Protein AF-A0A926NAR3-F1 (afdb_monomer_lite)

Sequence (139 aa):
MQSLTSSYYVRAFNCQGGSTLTSSSRSETSGYNWIVSKGTKGYIQSGGSGGNTLGVVLNNTIIDFSHSYLAKRGSANNASQVRGIQSTLSCLGYSVGSVDGIFGAQTEAAVKEFQQSRGLTADGIVGKQTYHHLSHATY

pLDDT: mean 83.02, std 13.67, range [30.89, 96.19]

Foldseek 3Di:
DDPPLQQKAKWEAALQGDTPGDRDSDDPVVRLVVNLVPYQKIFIFGDDPPGQTQWMHARSDTQGPVDPRKDAA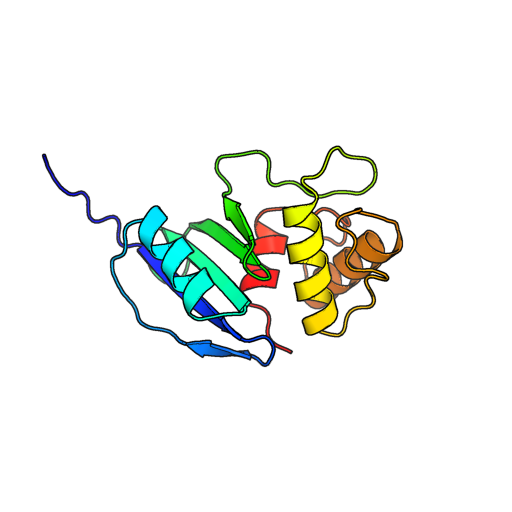PDPDDLSSQLSQLVLLVSVVQQQDDSRSHCDPSQLVSLLVQCVVVVHHSPSMCDSVSRVCSRNDHD

Secondary structure (DSSP, 8-state):
-------EEEEEE-TTS-EE-------HHHHHHHHHHH-SEEEEEESSTTPEEEEEEETTEEEETTS---B-TTS---HHHHHHHHHHHHHTT------SS---HHHHHHHHHHHHHTTS---S-B-HHHHHHHHH---

Structure (mmCIF, N/CA/C/O backbone):
data_AF-A0A926NAR3-F1
#
_entry.id   AF-A0A926NAR3-F1
#
loop_
_atom_site.group_PDB
_atom_site.id
_atom_site.type_symbol
_atom_site.label_atom_id
_atom_site.label_alt_id
_atom_site.label_comp_id
_atom_site.label_asym_id
_atom_site.label_entity_id
_atom_site.label_seq_id
_atom_site.pdbx_PDB_ins_code
_atom_site.Cartn_x
_atom_site.Cartn_y
_atom_site.Cartn_z
_atom_site.occupancy
_atom_site.B_iso_or_equiv
_atom_site.auth_seq_id
_atom_site.auth_comp_id
_atom_site.auth_asym_id
_atom_site.auth_atom_id
_atom_site.pdbx_PDB_model_num
ATOM 1 N N . MET A 1 1 ? 3.966 30.963 19.006 1.00 37.19 1 MET A N 1
ATOM 2 C CA . MET A 1 1 ? 3.844 30.179 17.757 1.00 37.19 1 MET A CA 1
ATOM 3 C C . MET A 1 1 ? 2.554 29.389 17.867 1.00 37.19 1 MET A C 1
ATOM 5 O O . MET A 1 1 ? 2.447 28.556 18.756 1.00 37.19 1 MET A O 1
ATOM 9 N N . GLN A 1 2 ? 1.526 29.777 17.111 1.00 30.89 2 GLN A N 1
ATOM 10 C CA . GLN A 1 2 ? 0.183 29.211 17.246 1.00 30.89 2 GLN A CA 1
ATOM 11 C C . GLN A 1 2 ? 0.210 27.771 16.727 1.00 30.89 2 GLN A C 1
ATOM 13 O O . GLN A 1 2 ? 0.493 27.543 15.553 1.00 30.89 2 GLN A O 1
ATOM 18 N N . SER A 1 3 ? -0.029 26.804 17.613 1.00 38.31 3 SER A N 1
ATOM 19 C CA . SER A 1 3 ? -0.265 25.420 17.215 1.00 38.31 3 SER A CA 1
ATOM 20 C C . SER A 1 3 ? -1.622 25.391 16.520 1.00 38.31 3 SER A C 1
ATOM 22 O O . SER A 1 3 ? -2.660 25.345 17.176 1.00 38.31 3 SER A O 1
ATOM 24 N N . LEU A 1 4 ? -1.621 25.531 15.194 1.00 36.44 4 LEU A N 1
ATOM 25 C CA . LEU A 1 4 ? -2.793 25.268 14.372 1.00 36.44 4 LEU A CA 1
ATOM 26 C C . LEU A 1 4 ? -3.063 23.771 14.490 1.00 36.44 4 LEU A C 1
ATOM 28 O O . LEU A 1 4 ? -2.490 22.959 13.762 1.00 36.44 4 LEU A O 1
ATOM 32 N N . THR A 1 5 ? -3.896 23.387 15.450 1.00 49.91 5 THR A N 1
ATOM 33 C CA . THR A 1 5 ? -4.422 22.032 15.555 1.00 49.91 5 THR A CA 1
ATOM 34 C C . THR A 1 5 ? -5.407 21.820 14.408 1.00 49.91 5 THR A C 1
ATOM 36 O O . THR A 1 5 ? -6.621 21.774 14.600 1.00 49.91 5 THR A O 1
ATOM 39 N N . SER A 1 6 ? -4.892 21.694 13.178 1.00 59.06 6 SER A N 1
ATOM 40 C CA . SER A 1 6 ? -5.644 21.054 12.101 1.00 59.06 6 SER A CA 1
ATOM 41 C C . SER A 1 6 ? -6.160 19.742 12.674 1.00 59.06 6 SER A C 1
ATOM 43 O O . SER A 1 6 ? -5.385 18.919 13.164 1.00 59.06 6 SER A O 1
ATOM 45 N N . SER A 1 7 ? -7.480 19.593 12.736 1.00 69.38 7 SER A N 1
ATOM 46 C CA . SER A 1 7 ? -8.094 18.402 13.313 1.00 69.38 7 SER A CA 1
ATOM 47 C C . SER A 1 7 ? -7.864 17.247 12.349 1.00 69.38 7 SER A C 1
ATOM 49 O O . SER A 1 7 ? -8.611 17.065 11.390 1.00 69.38 7 SER A O 1
ATOM 51 N N . TYR A 1 8 ? -6.778 16.511 12.563 1.00 74.62 8 TYR A N 1
ATOM 52 C CA . TYR A 1 8 ? -6.458 15.318 11.798 1.00 74.62 8 TYR A CA 1
ATOM 53 C C . TYR A 1 8 ? -7.217 14.129 12.362 1.00 74.62 8 TYR A C 1
ATOM 55 O O . TYR A 1 8 ? -7.275 13.917 13.575 1.00 74.62 8 TYR A O 1
ATOM 63 N N . TYR A 1 9 ? -7.777 13.333 11.462 1.00 79.06 9 TYR A N 1
ATOM 64 C CA . TYR A 1 9 ? -8.394 12.068 11.807 1.00 79.06 9 TYR A CA 1
ATOM 65 C C . TYR A 1 9 ? -7.479 10.932 11.356 1.00 79.06 9 TYR A C 1
ATOM 67 O O . TYR A 1 9 ? -7.063 10.877 10.198 1.00 79.06 9 TYR A O 1
ATOM 75 N N . VAL A 1 10 ? -7.158 10.041 12.292 1.00 81.50 10 VAL A N 1
ATOM 76 C CA . VAL A 1 10 ? -6.203 8.946 12.109 1.00 81.50 10 VAL A CA 1
ATOM 77 C C . VAL A 1 10 ? -6.901 7.633 12.428 1.00 81.50 10 VAL A C 1
ATOM 79 O O . VAL A 1 10 ? -7.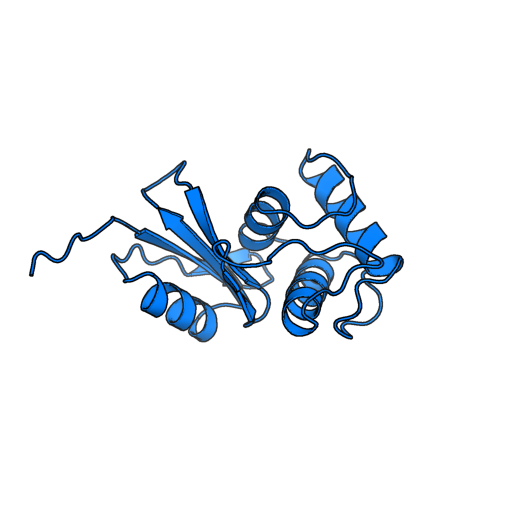522 7.500 13.486 1.00 81.50 10 VAL A O 1
ATOM 82 N N . ARG A 1 11 ? -6.788 6.653 11.530 1.00 83.81 11 ARG A N 1
ATOM 83 C CA . ARG A 1 11 ? -7.390 5.328 11.712 1.00 83.81 11 ARG A CA 1
ATOM 84 C C . ARG A 1 11 ? -6.437 4.228 11.279 1.00 83.81 11 ARG A C 1
ATOM 86 O O . ARG A 1 11 ? -5.817 4.337 10.226 1.00 83.81 11 ARG A O 1
ATOM 93 N N . ALA A 1 12 ? -6.361 3.172 12.085 1.00 84.44 12 ALA A N 1
ATOM 94 C CA . ALA A 1 12 ? -5.606 1.964 11.788 1.00 84.44 12 ALA A CA 1
ATOM 95 C C . ALA A 1 12 ? -6.543 0.750 11.712 1.00 84.44 12 ALA A C 1
ATOM 97 O O . ALA A 1 12 ? -7.539 0.656 12.437 1.00 84.44 12 ALA A O 1
ATOM 98 N N . PHE A 1 13 ? -6.189 -0.187 10.844 1.00 81.56 13 PHE A N 1
ATOM 99 C CA . PHE A 1 13 ? -6.879 -1.448 10.631 1.00 81.56 13 PHE A CA 1
ATOM 100 C C . PHE A 1 13 ? -5.870 -2.590 10.634 1.00 81.56 13 PHE A C 1
ATOM 102 O O . PHE A 1 13 ? -4.740 -2.454 10.151 1.00 81.56 13 PHE A O 1
ATOM 109 N N . ASN A 1 14 ? -6.299 -3.732 11.157 1.00 78.50 14 ASN A N 1
ATOM 110 C CA . ASN A 1 14 ? -5.629 -4.993 10.894 1.00 78.50 14 ASN A CA 1
ATOM 111 C C . ASN A 1 14 ? -6.116 -5.585 9.557 1.00 78.50 14 ASN A C 1
ATOM 113 O O . ASN A 1 14 ? -7.082 -5.117 8.950 1.00 78.50 14 ASN A O 1
ATOM 117 N N . CYS A 1 15 ? -5.432 -6.626 9.096 1.00 68.75 15 CYS A N 1
ATOM 118 C CA . CYS A 1 15 ? -5.756 -7.309 7.848 1.00 68.75 15 CYS A CA 1
ATOM 119 C C . CYS A 1 15 ? -7.183 -7.885 7.790 1.00 68.75 15 CYS A C 1
ATOM 121 O O . CYS A 1 15 ? -7.807 -7.878 6.735 1.00 68.75 15 CYS A O 1
ATOM 123 N N . GLN A 1 16 ? -7.722 -8.311 8.931 1.00 67.81 16 GLN A N 1
ATOM 124 C CA . GLN A 1 16 ? -9.029 -8.964 9.061 1.00 67.81 16 GLN A CA 1
ATOM 125 C C . GLN A 1 16 ? -10.174 -7.970 9.334 1.00 67.81 16 GLN A C 1
ATOM 127 O O . GLN A 1 16 ? -11.259 -8.366 9.743 1.00 67.81 16 GLN A O 1
ATOM 132 N N . GLY A 1 17 ? -9.934 -6.665 9.170 1.00 64.31 17 GLY A N 1
ATOM 133 C CA . GLY A 1 17 ? -10.955 -5.630 9.338 1.00 64.31 17 GLY A CA 1
ATOM 134 C C . GLY A 1 17 ? -11.231 -5.168 10.767 1.00 64.31 17 GLY A C 1
ATOM 135 O O . GLY A 1 17 ? -12.054 -4.278 10.974 1.00 64.31 17 GLY A O 1
ATOM 136 N N . GLY A 1 18 ? -10.500 -5.679 11.758 1.00 67.12 18 GLY A N 1
ATOM 137 C CA . GLY A 1 18 ? -10.492 -5.106 13.098 1.00 67.12 18 GLY A CA 1
ATOM 138 C C . GLY A 1 18 ? -9.924 -3.689 13.054 1.00 67.12 18 GLY A C 1
ATOM 139 O O . GLY A 1 18 ? -8.749 -3.486 12.738 1.00 67.12 18 GLY A O 1
ATOM 140 N N . SER A 1 19 ? -10.763 -2.695 13.347 1.00 65.31 19 SER A N 1
ATOM 141 C CA . SER A 1 19 ? -10.329 -1.303 13.415 1.00 65.31 19 SER A CA 1
ATOM 142 C C . SER A 1 19 ? -9.956 -0.932 14.842 1.00 65.31 19 SER A C 1
ATOM 144 O O . SER A 1 19 ? -10.826 -0.878 15.711 1.00 65.31 19 SER A O 1
ATOM 146 N N . THR A 1 20 ? -8.690 -0.597 15.068 1.00 62.88 20 THR A N 1
ATOM 147 C CA . THR A 1 20 ? -8.271 0.077 16.297 1.00 62.88 20 THR A CA 1
ATOM 148 C C . THR A 1 20 ? -8.360 1.568 16.016 1.00 62.88 20 THR A C 1
ATOM 150 O O . THR A 1 20 ? -7.446 2.180 15.464 1.00 62.88 20 THR A O 1
ATOM 153 N N . LEU A 1 21 ? -9.521 2.144 16.314 1.00 58.44 21 LEU A N 1
ATOM 154 C CA . LEU A 1 21 ? -9.753 3.577 16.223 1.00 58.44 21 LEU A CA 1
ATOM 155 C C . LEU A 1 21 ? -9.596 4.231 17.586 1.00 58.44 21 LEU A C 1
ATOM 157 O O . LEU A 1 21 ? -10.327 3.898 18.512 1.00 58.44 21 LEU A O 1
ATOM 161 N N . THR A 1 22 ? -8.743 5.246 17.669 1.00 53.28 22 THR A N 1
ATOM 162 C CA . THR A 1 22 ? -8.838 6.256 18.725 1.00 53.28 22 THR A CA 1
ATOM 163 C C . THR A 1 22 ? -8.702 7.618 18.063 1.00 53.28 22 THR A C 1
ATOM 165 O O . THR A 1 22 ? -7.605 8.005 17.652 1.00 53.28 22 THR A O 1
ATOM 168 N N . SER A 1 23 ? -9.820 8.331 17.924 1.00 52.50 23 SER A N 1
ATOM 169 C CA . SER A 1 23 ? -9.839 9.745 17.546 1.00 52.50 23 SER A CA 1
ATOM 170 C C . SER A 1 23 ? -8.825 10.500 18.404 1.00 52.50 23 SER A C 1
ATOM 172 O O . SER A 1 23 ? -8.979 10.582 19.620 1.00 52.50 23 SER A O 1
ATOM 174 N N . SER A 1 24 ? -7.754 10.996 17.794 1.00 55.25 24 SER A N 1
ATOM 175 C CA . SER A 1 24 ? -6.748 11.788 18.492 1.00 55.25 24 SER A CA 1
ATOM 176 C C . SER A 1 24 ? -6.197 12.840 17.547 1.00 55.25 24 SER A C 1
ATOM 178 O O . SER A 1 24 ? -5.817 12.538 16.418 1.00 55.25 24 SER A O 1
ATOM 180 N N . SER A 1 25 ? -6.163 14.081 18.026 1.00 57.22 25 SER A N 1
ATOM 181 C CA . SER A 1 25 ? -5.476 15.197 17.388 1.00 57.22 25 SER A CA 1
ATOM 182 C C . SER A 1 25 ? -3.968 14.932 17.429 1.00 57.22 25 SER A C 1
ATOM 184 O O . SER A 1 25 ? -3.271 15.373 18.343 1.00 57.22 25 SER A O 1
ATOM 186 N N . ARG A 1 26 ? -3.463 14.132 16.488 1.00 67.19 26 ARG A N 1
ATOM 187 C CA . ARG A 1 26 ? -2.025 13.918 16.289 1.00 67.19 26 ARG A CA 1
ATOM 188 C C . ARG A 1 26 ? -1.519 14.882 15.229 1.00 67.19 26 ARG A C 1
ATOM 190 O O . ARG A 1 26 ? -2.241 15.190 14.288 1.00 67.19 26 ARG A O 1
ATOM 197 N N . SER A 1 27 ? -0.268 15.315 15.358 1.00 72.88 27 SER A N 1
ATOM 198 C CA . SER A 1 27 ? 0.442 15.863 14.203 1.00 72.88 27 SER A CA 1
ATOM 199 C C . SER A 1 27 ? 0.545 14.788 13.118 1.00 72.88 27 SER A C 1
ATOM 201 O O . SER A 1 27 ? 0.567 13.592 13.424 1.00 72.88 27 SER A O 1
ATOM 203 N N . GLU A 1 28 ? 0.632 15.208 11.859 1.00 71.69 28 GLU A N 1
ATOM 204 C CA . GLU A 1 28 ? 0.723 14.313 10.702 1.00 71.69 28 GLU A CA 1
ATOM 205 C C . GLU A 1 28 ? 1.834 13.259 10.871 1.00 71.69 28 GLU A C 1
ATOM 207 O O . GLU A 1 28 ? 1.581 12.056 10.793 1.00 71.69 28 GLU A O 1
ATOM 212 N N . THR A 1 29 ? 3.035 13.688 11.269 1.00 71.56 29 THR A N 1
ATOM 213 C CA . THR A 1 29 ? 4.178 12.799 11.532 1.00 71.56 29 THR A CA 1
ATOM 214 C C . THR A 1 29 ? 3.904 11.791 12.657 1.00 71.56 29 THR A C 1
ATOM 216 O O . THR A 1 29 ? 4.214 10.606 12.528 1.00 71.56 29 THR A O 1
ATOM 219 N N . SER A 1 30 ? 3.295 12.220 13.770 1.00 8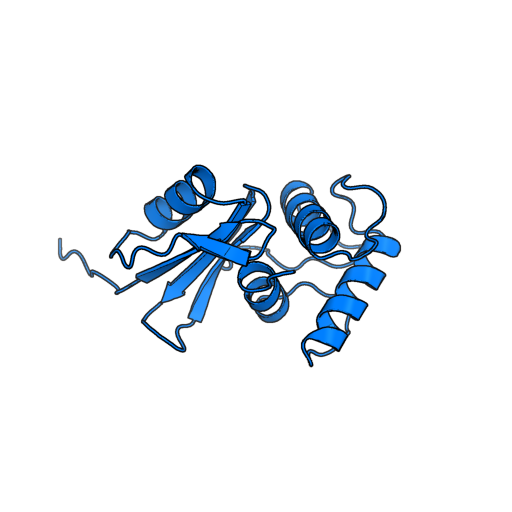0.62 30 SER A N 1
ATOM 220 C CA . SER A 1 30 ? 2.965 11.322 14.887 1.00 80.62 30 SER A CA 1
ATOM 221 C C . SER A 1 30 ? 1.798 10.381 14.579 1.00 80.62 30 SER A C 1
ATOM 223 O O . SER A 1 30 ? 1.688 9.328 15.214 1.00 80.62 30 SER A O 1
ATOM 225 N N . GLY A 1 31 ? 0.921 10.748 13.641 1.00 81.44 31 GLY A N 1
ATOM 226 C CA . GLY A 1 31 ? -0.170 9.907 13.159 1.00 81.44 31 GLY A CA 1
ATOM 227 C C . GLY A 1 31 ? 0.349 8.679 12.416 1.00 81.44 31 GLY A C 1
ATOM 228 O O . GLY A 1 31 ? -0.046 7.561 12.748 1.00 81.44 31 GLY A O 1
ATOM 229 N N . TYR A 1 32 ? 1.297 8.864 11.492 1.00 84.62 32 TYR A N 1
ATOM 230 C CA . TYR A 1 32 ? 1.859 7.759 10.708 1.00 84.62 32 TYR A CA 1
ATOM 231 C C . TYR A 1 32 ? 2.604 6.757 11.594 1.00 84.62 32 TYR A C 1
ATOM 233 O O . TYR A 1 32 ? 2.326 5.560 11.532 1.00 84.62 32 TYR A O 1
ATOM 241 N N . ASN A 1 33 ? 3.473 7.244 12.488 1.00 84.12 33 ASN A N 1
ATOM 242 C CA . ASN A 1 33 ? 4.220 6.393 13.424 1.00 84.12 33 ASN A CA 1
ATOM 243 C C . ASN A 1 33 ? 3.293 5.568 14.327 1.00 84.12 33 ASN A C 1
ATOM 245 O O . ASN A 1 33 ? 3.574 4.410 14.638 1.00 84.12 33 ASN A O 1
ATOM 249 N N . TRP A 1 34 ? 2.164 6.147 14.739 1.00 83.75 34 TRP A N 1
ATOM 250 C CA . TRP A 1 34 ? 1.184 5.430 15.541 1.00 83.75 34 TRP A CA 1
ATOM 251 C C . TRP A 1 34 ? 0.509 4.306 14.755 1.00 83.75 34 TRP A C 1
ATOM 253 O O . TRP A 1 34 ? 0.432 3.195 15.277 1.00 83.75 34 TRP A O 1
ATOM 263 N N . ILE A 1 35 ? 0.081 4.563 13.511 1.00 85.06 35 ILE A N 1
ATOM 264 C CA . ILE A 1 35 ? -0.522 3.534 12.651 1.00 85.06 35 ILE A CA 1
ATOM 265 C C . ILE A 1 35 ? 0.453 2.366 12.468 1.00 85.06 35 ILE A C 1
ATOM 267 O O . ILE A 1 35 ? 0.075 1.231 12.735 1.00 85.06 35 ILE A O 1
ATOM 271 N N . VAL A 1 36 ? 1.706 2.656 12.103 1.00 83.94 36 VAL A N 1
ATOM 272 C CA . VAL A 1 36 ? 2.804 1.677 11.961 1.00 83.94 36 VAL A CA 1
ATOM 273 C C . VAL A 1 36 ? 2.944 0.814 13.226 1.00 83.94 36 VAL A C 1
ATOM 275 O O . VAL A 1 36 ? 3.043 -0.404 13.150 1.00 83.94 36 VAL A O 1
ATOM 278 N N . SER A 1 37 ? 2.866 1.415 14.418 1.00 81.25 37 SER A N 1
ATOM 279 C CA . SER A 1 37 ? 2.982 0.677 15.687 1.00 81.25 37 SER A CA 1
ATOM 280 C C . SER A 1 37 ? 1.744 -0.141 16.096 1.00 81.25 37 SER A C 1
ATOM 282 O O . SER A 1 37 ? 1.837 -0.971 17.001 1.00 81.25 37 SER A O 1
ATOM 284 N N . LYS A 1 38 ? 0.567 0.130 15.513 1.00 75.12 38 LYS A N 1
ATOM 285 C CA . LYS A 1 38 ? -0.733 -0.385 15.993 1.00 75.12 38 LYS A CA 1
ATOM 286 C C . LYS A 1 38 ? -1.512 -1.213 14.980 1.00 75.12 38 LYS A C 1
ATOM 288 O O . LYS A 1 38 ? -2.441 -1.908 15.386 1.00 75.12 38 LYS A O 1
ATOM 293 N N . GLY A 1 39 ? -1.188 -1.139 13.695 1.00 70.81 39 GLY A N 1
ATOM 294 C CA . GLY A 1 39 ? -1.945 -1.809 12.647 1.00 70.81 39 GLY A CA 1
ATOM 295 C C . GLY A 1 39 ? -1.111 -2.098 11.411 1.00 70.81 39 GLY A C 1
ATOM 296 O O . GLY A 1 39 ? -0.042 -1.536 11.197 1.00 70.81 39 GLY A O 1
ATOM 297 N N . THR A 1 40 ? -1.626 -2.989 10.571 1.00 76.50 40 THR A N 1
ATOM 298 C CA . THR A 1 40 ? -0.988 -3.347 9.301 1.00 76.50 40 THR A CA 1
ATOM 299 C C . THR A 1 40 ? -1.262 -2.306 8.225 1.00 76.50 40 THR A C 1
ATOM 301 O O . THR A 1 40 ? -0.487 -2.196 7.280 1.00 76.50 40 THR A O 1
ATOM 304 N N . LYS A 1 41 ? -2.345 -1.528 8.346 1.00 87.69 41 LYS A N 1
ATOM 305 C CA . LYS A 1 41 ? -2.653 -0.417 7.440 1.00 87.69 41 LYS A CA 1
ATOM 306 C C . LYS A 1 41 ? -3.507 0.669 8.088 1.00 87.69 41 LYS A C 1
ATOM 308 O O . LYS A 1 41 ? -4.087 0.454 9.147 1.00 87.69 41 LYS A O 1
ATOM 313 N N . GLY A 1 42 ? -3.608 1.829 7.451 1.00 89.06 42 GLY A N 1
ATOM 314 C CA . GLY A 1 42 ? -4.415 2.944 7.943 1.00 89.06 42 GLY A CA 1
ATOM 315 C C . GLY A 1 42 ? -4.268 4.212 7.115 1.00 89.06 42 GLY A C 1
ATOM 316 O O . GLY A 1 42 ? -3.603 4.206 6.081 1.00 89.06 42 GLY A O 1
ATOM 317 N N . TYR A 1 43 ? -4.880 5.299 7.574 1.00 89.00 43 TYR A N 1
ATOM 318 C CA . TYR A 1 43 ? -4.877 6.583 6.873 1.00 89.00 43 TYR A CA 1
ATOM 319 C C . TYR A 1 43 ? -4.875 7.776 7.825 1.00 89.00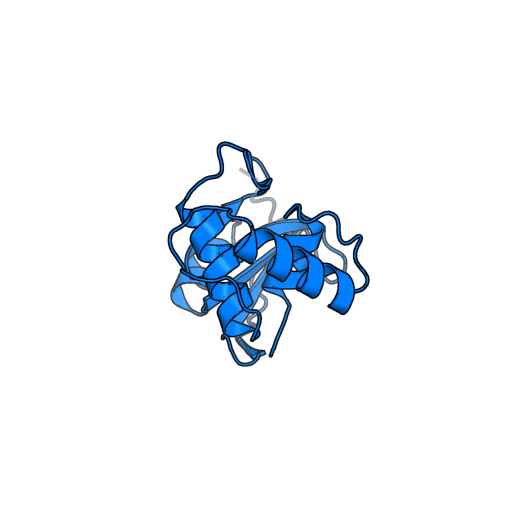 43 TYR A C 1
ATOM 321 O O . TYR A 1 43 ? -5.286 7.678 8.988 1.00 89.00 43 TYR A O 1
ATOM 329 N N . ILE A 1 44 ? -4.442 8.914 7.283 1.00 86.69 44 ILE A N 1
ATOM 330 C CA . ILE A 1 44 ? -4.559 10.238 7.893 1.00 86.69 44 ILE A CA 1
ATOM 331 C C . ILE A 1 44 ? -5.358 11.122 6.942 1.00 86.69 44 ILE A C 1
ATOM 333 O O . ILE A 1 44 ? -5.063 11.181 5.748 1.00 86.69 44 ILE A O 1
ATOM 337 N N . GLN A 1 45 ? -6.357 11.826 7.464 1.00 85.75 45 GLN A N 1
ATOM 338 C CA . GLN A 1 45 ? -7.154 12.778 6.692 1.00 85.75 45 GLN A CA 1
ATOM 339 C C . GLN A 1 45 ? -7.271 14.131 7.401 1.00 85.75 45 GLN A C 1
ATOM 341 O O . GLN A 1 45 ? -7.254 14.205 8.634 1.00 85.75 45 GLN A O 1
ATOM 346 N N . SER A 1 46 ? -7.402 15.200 6.614 1.00 80.38 46 SER A N 1
ATOM 347 C CA . SER A 1 46 ? -7.692 16.542 7.121 1.00 80.38 46 SER A CA 1
ATOM 348 C C . SER A 1 46 ? -9.188 16.679 7.421 1.00 80.38 46 SER A C 1
ATOM 350 O O . SER A 1 46 ? -9.994 16.629 6.494 1.00 80.38 46 SER A O 1
ATOM 352 N N . GLY A 1 47 ? -9.574 16.908 8.675 1.00 69.94 47 GLY A N 1
ATOM 353 C CA . GLY A 1 47 ? -10.982 17.013 9.068 1.00 69.94 47 GLY A CA 1
ATOM 354 C C . GLY A 1 47 ? -11.662 15.656 9.302 1.00 69.94 47 GLY A C 1
ATOM 355 O O . GLY A 1 47 ? -11.050 14.597 9.168 1.00 69.94 47 GLY A O 1
ATOM 356 N N . GLY A 1 48 ? -12.929 15.695 9.730 1.00 67.19 48 GLY A N 1
ATOM 357 C CA . GLY A 1 48 ? -13.742 14.512 10.045 1.00 67.19 48 GLY A CA 1
ATOM 358 C C . GLY A 1 48 ? -14.187 13.710 8.811 1.00 67.19 48 GLY A C 1
ATOM 359 O O . GLY A 1 48 ? -13.448 13.562 7.841 1.00 67.19 48 GLY A O 1
ATOM 360 N N . SER A 1 49 ? -15.402 13.154 8.842 1.00 61.12 49 SER A N 1
ATOM 361 C CA . SER A 1 49 ? -15.975 12.407 7.709 1.00 61.12 49 SER A CA 1
ATOM 362 C C . SER A 1 49 ? -16.020 13.270 6.440 1.00 61.12 49 SER A C 1
ATOM 364 O O . SER A 1 49 ? -16.673 14.308 6.435 1.00 61.12 49 SER A O 1
ATOM 366 N N . GLY A 1 50 ? -15.329 12.842 5.376 1.00 65.56 50 GLY A N 1
ATOM 367 C CA . GLY A 1 50 ? -15.220 13.580 4.106 1.00 65.56 50 GLY A CA 1
ATOM 368 C C . GLY A 1 50 ? -13.935 14.401 3.939 1.00 65.56 50 GLY A C 1
ATOM 369 O O . GLY A 1 50 ? -13.803 15.139 2.966 1.00 65.56 50 GLY A O 1
ATOM 370 N N . GLY A 1 51 ? -12.989 14.282 4.874 1.00 72.75 51 GLY A N 1
ATOM 371 C CA . GLY A 1 51 ? -11.681 14.919 4.792 1.00 72.75 51 GLY A CA 1
ATOM 372 C C . GLY A 1 51 ? -10.802 14.421 3.640 1.00 72.75 51 GLY A C 1
ATOM 373 O O . GLY A 1 51 ? -10.886 13.268 3.217 1.00 72.75 51 GLY A O 1
ATOM 374 N N . ASN A 1 52 ? -9.893 15.273 3.159 1.00 82.62 52 ASN A N 1
ATOM 375 C CA . ASN A 1 52 ? -8.886 14.856 2.184 1.00 82.62 52 ASN A CA 1
ATOM 376 C C . ASN A 1 52 ? -7.892 13.904 2.852 1.00 82.62 52 ASN A C 1
ATOM 378 O O . ASN A 1 52 ? -7.273 14.261 3.855 1.00 82.62 52 ASN A O 1
ATOM 382 N N . THR A 1 53 ? -7.709 12.708 2.292 1.00 85.88 53 THR A N 1
ATOM 383 C CA . THR A 1 53 ? -6.633 11.812 2.736 1.00 85.88 53 THR A CA 1
ATOM 384 C C . THR A 1 53 ? -5.292 12.436 2.375 1.00 85.88 53 THR A C 1
ATOM 386 O O . THR A 1 53 ? -5.051 12.753 1.211 1.00 85.88 53 THR A O 1
ATOM 389 N N . LEU A 1 54 ? -4.446 12.633 3.380 1.00 85.94 54 LEU A N 1
ATOM 390 C CA . LEU A 1 54 ? -3.112 13.227 3.252 1.00 85.94 54 LEU A CA 1
ATOM 391 C C . LEU A 1 54 ? -2.063 12.155 2.948 1.00 85.94 54 LEU A C 1
ATOM 393 O O . LEU A 1 54 ? -1.106 12.390 2.215 1.00 85.94 54 LEU A O 1
ATOM 397 N N . GLY A 1 55 ? -2.322 10.941 3.422 1.00 89.81 55 GLY A N 1
ATOM 398 C CA . GLY A 1 55 ? -1.588 9.747 3.050 1.00 89.81 55 GLY A CA 1
ATOM 399 C C . GLY A 1 55 ? -2.058 8.540 3.841 1.00 89.81 55 GLY A C 1
ATOM 400 O O . GLY A 1 55 ? -3.005 8.595 4.638 1.00 89.81 55 GLY A O 1
ATOM 401 N N . VAL A 1 56 ? -1.406 7.417 3.570 1.00 91.62 56 VAL A N 1
ATOM 402 C CA . VAL A 1 56 ? -1.797 6.106 4.083 1.00 91.62 56 VAL A CA 1
ATOM 403 C C . VAL A 1 56 ? -0.587 5.328 4.576 1.00 91.62 56 VAL A C 1
ATOM 405 O O . VAL A 1 56 ? 0.550 5.598 4.201 1.00 91.62 56 VAL A O 1
ATOM 408 N N . VAL A 1 57 ? -0.842 4.325 5.405 1.00 91.06 57 VAL A N 1
ATOM 409 C CA . VAL A 1 57 ? 0.130 3.283 5.732 1.00 91.06 57 VAL A CA 1
ATOM 410 C C . VAL A 1 57 ? -0.388 1.979 5.161 1.00 91.06 57 VAL A C 1
ATOM 412 O O . VAL A 1 57 ? -1.531 1.619 5.434 1.00 91.06 57 VAL A O 1
ATOM 415 N N . LEU A 1 58 ? 0.441 1.267 4.401 1.00 90.31 58 LEU A N 1
ATOM 416 C CA . LEU A 1 58 ? 0.149 -0.071 3.888 1.00 90.31 58 LEU A CA 1
ATOM 417 C C . LEU A 1 58 ? 1.305 -1.012 4.232 1.00 90.31 58 LEU A C 1
ATOM 419 O O . LEU A 1 58 ? 2.437 -0.766 3.825 1.00 90.31 58 LEU A O 1
ATOM 423 N N . ASN A 1 59 ? 1.026 -2.075 4.984 1.00 86.44 59 ASN A N 1
ATOM 424 C CA . ASN A 1 59 ? 2.008 -3.035 5.496 1.00 86.44 59 ASN A CA 1
ATOM 425 C C . ASN A 1 59 ? 3.272 -2.353 6.053 1.00 86.44 59 ASN A C 1
ATOM 427 O O . ASN A 1 59 ? 4.376 -2.530 5.539 1.00 86.44 59 ASN A O 1
ATOM 431 N N . ASN A 1 60 ? 3.086 -1.498 7.062 1.00 84.88 60 ASN A N 1
ATOM 432 C CA . ASN A 1 60 ? 4.160 -0.741 7.716 1.00 84.88 60 ASN A CA 1
ATOM 433 C C . ASN A 1 60 ? 4.911 0.271 6.821 1.00 84.88 60 ASN A C 1
ATOM 435 O O . ASN A 1 60 ? 5.891 0.870 7.259 1.00 84.88 60 ASN A O 1
ATOM 439 N N . THR A 1 61 ? 4.463 0.483 5.581 1.00 88.88 61 THR A N 1
ATOM 440 C CA . THR A 1 61 ? 5.048 1.458 4.655 1.00 88.88 61 THR A CA 1
ATOM 441 C C . THR A 1 61 ? 4.205 2.721 4.632 1.00 88.88 61 THR A C 1
ATOM 443 O O . THR A 1 61 ? 3.018 2.666 4.311 1.00 88.88 61 THR A O 1
ATOM 446 N N . ILE A 1 62 ? 4.825 3.856 4.950 1.00 88.88 62 ILE A N 1
ATOM 447 C CA . ILE A 1 62 ? 4.196 5.176 4.857 1.00 88.88 62 ILE A CA 1
ATOM 448 C C . ILE A 1 62 ? 4.189 5.617 3.393 1.00 88.88 62 ILE A C 1
ATOM 450 O O . ILE A 1 62 ? 5.219 5.591 2.720 1.00 88.88 62 ILE A O 1
ATOM 454 N N . ILE A 1 63 ? 3.019 6.024 2.914 1.00 89.88 63 ILE A N 1
ATOM 455 C CA . ILE A 1 63 ? 2.793 6.541 1.568 1.00 89.88 63 ILE A CA 1
ATOM 456 C C . ILE A 1 63 ? 2.191 7.929 1.732 1.00 89.88 63 ILE A C 1
ATOM 458 O O . ILE A 1 63 ? 0.999 8.089 1.996 1.00 89.88 63 ILE A O 1
ATOM 462 N N . ASP A 1 64 ? 3.059 8.920 1.606 1.00 85.12 64 ASP A N 1
ATOM 463 C CA . ASP A 1 64 ? 2.724 10.327 1.739 1.00 85.12 64 ASP A CA 1
ATOM 464 C C . ASP A 1 64 ? 2.328 10.916 0.375 1.00 85.12 64 ASP A C 1
ATOM 466 O O . ASP A 1 64 ? 3.037 10.736 -0.620 1.00 85.12 64 ASP A O 1
ATOM 470 N N . PHE A 1 65 ? 1.184 11.604 0.301 1.00 86.62 65 PHE A N 1
ATOM 471 C CA . PHE A 1 65 ? 0.673 12.117 -0.974 1.00 86.62 65 PHE A CA 1
ATOM 472 C C . PHE A 1 65 ? 1.234 13.487 -1.377 1.00 86.62 65 PHE A C 1
ATOM 474 O O . PHE A 1 65 ? 0.813 14.018 -2.410 1.00 86.62 65 PHE A O 1
ATOM 481 N N . SER A 1 66 ? 2.158 14.062 -0.598 1.00 80.56 66 SER A N 1
ATOM 482 C CA . SER A 1 66 ? 2.881 15.282 -0.982 1.00 80.56 66 SER A CA 1
ATOM 483 C C . SER A 1 66 ? 4.060 15.003 -1.928 1.00 80.56 66 SER A C 1
ATOM 485 O O . SER A 1 66 ? 4.566 15.927 -2.562 1.00 80.56 66 SER A O 1
ATOM 487 N N . HIS A 1 67 ? 4.439 13.730 -2.103 1.00 77.00 67 HIS A N 1
ATOM 488 C CA . HIS A 1 67 ? 5.528 13.275 -2.978 1.00 77.00 67 HIS A CA 1
ATOM 489 C C . HIS A 1 67 ? 5.026 12.405 -4.148 1.00 77.00 67 HIS A C 1
ATOM 491 O O . HIS A 1 67 ? 3.830 12.298 -4.402 1.00 77.00 67 HIS A O 1
ATOM 497 N N . SER A 1 68 ? 5.929 11.765 -4.897 1.00 79.19 68 SER A N 1
ATOM 498 C CA . SER A 1 68 ? 5.569 10.804 -5.949 1.00 79.19 68 SER A CA 1
ATOM 499 C C . SER A 1 68 ? 4.966 9.527 -5.350 1.00 79.19 68 SER A C 1
ATOM 501 O O . SER A 1 68 ? 5.693 8.646 -4.902 1.00 79.19 68 SER A O 1
ATOM 503 N N . TYR A 1 69 ? 3.635 9.419 -5.369 1.00 84.44 69 TYR A N 1
ATOM 504 C CA . TYR A 1 69 ? 2.883 8.268 -4.845 1.00 84.44 69 TYR A CA 1
ATOM 505 C C . TYR A 1 69 ? 2.184 7.445 -5.936 1.00 84.44 69 TYR A C 1
ATOM 507 O O . TYR A 1 69 ? 1.494 6.489 -5.616 1.00 84.44 69 TYR A O 1
ATOM 515 N N . LEU A 1 70 ? 2.293 7.780 -7.220 1.00 89.50 70 LEU A N 1
ATOM 516 C CA . LEU A 1 70 ? 1.632 6.982 -8.258 1.00 89.50 70 LEU A CA 1
ATOM 517 C C . LEU A 1 70 ? 2.390 5.674 -8.480 1.00 89.50 70 LEU A C 1
ATOM 519 O O . LEU A 1 70 ? 3.584 5.708 -8.769 1.00 89.50 70 LEU A O 1
ATOM 523 N N . ALA A 1 71 ? 1.689 4.542 -8.396 1.00 90.31 71 ALA A N 1
ATOM 524 C CA . ALA A 1 71 ? 2.251 3.245 -8.756 1.00 90.31 71 ALA A CA 1
ATOM 525 C C . ALA A 1 71 ? 1.558 2.674 -9.999 1.00 90.31 71 ALA A C 1
ATOM 527 O O . ALA A 1 71 ? 0.332 2.546 -10.027 1.00 90.31 71 ALA A O 1
ATOM 528 N N . LYS A 1 72 ? 2.341 2.342 -11.030 1.00 93.88 72 LYS A N 1
ATOM 529 C CA . LYS A 1 72 ? 1.853 1.698 -12.260 1.00 93.88 72 LYS A CA 1
ATOM 530 C C . LYS A 1 72 ? 2.933 0.836 -12.908 1.00 93.88 72 LYS A C 1
ATOM 532 O O . LYS A 1 72 ? 4.131 1.078 -12.725 1.00 93.88 72 LYS A O 1
ATOM 537 N N . ARG A 1 73 ? 2.531 -0.148 -13.715 1.00 92.69 73 ARG A N 1
ATOM 538 C CA . ARG A 1 73 ? 3.480 -1.005 -14.441 1.00 92.69 73 ARG A CA 1
ATOM 539 C C . ARG A 1 73 ? 4.371 -0.181 -15.380 1.00 92.69 73 ARG A C 1
ATOM 541 O O . ARG A 1 73 ? 3.918 0.767 -16.018 1.00 92.69 73 ARG A O 1
ATOM 548 N N . GLY A 1 74 ? 5.651 -0.553 -15.454 1.00 88.00 74 GLY A N 1
ATOM 549 C CA . GLY A 1 74 ? 6.640 0.087 -16.332 1.00 88.00 74 GLY A CA 1
ATOM 550 C C . GLY A 1 74 ? 7.119 1.467 -15.869 1.00 88.00 74 GLY A C 1
ATOM 551 O O . GLY A 1 74 ? 7.795 2.155 -16.623 1.00 88.00 74 GLY A O 1
ATOM 552 N N . SER A 1 75 ? 6.767 1.891 -14.652 1.00 87.19 75 SER A N 1
ATOM 553 C CA . SER A 1 75 ? 7.266 3.134 -14.049 1.00 87.19 75 SER A CA 1
ATOM 554 C C . SER A 1 75 ? 8.319 2.867 -12.983 1.00 87.19 75 SER A C 1
ATOM 556 O O . SER A 1 75 ? 8.371 1.783 -12.400 1.00 87.19 75 SER A O 1
ATOM 558 N N . ALA A 1 76 ? 9.141 3.880 -12.706 1.00 84.50 76 ALA A N 1
ATOM 559 C CA . ALA A 1 76 ? 10.060 3.885 -11.575 1.00 84.50 76 ALA A CA 1
ATOM 560 C C . ALA A 1 76 ? 9.266 4.048 -10.267 1.00 84.50 76 ALA A C 1
ATOM 562 O O . ALA A 1 76 ? 9.136 5.142 -9.724 1.00 84.50 76 ALA A O 1
ATOM 563 N N . ASN A 1 77 ? 8.671 2.949 -9.806 1.00 86.56 77 ASN A N 1
ATOM 564 C 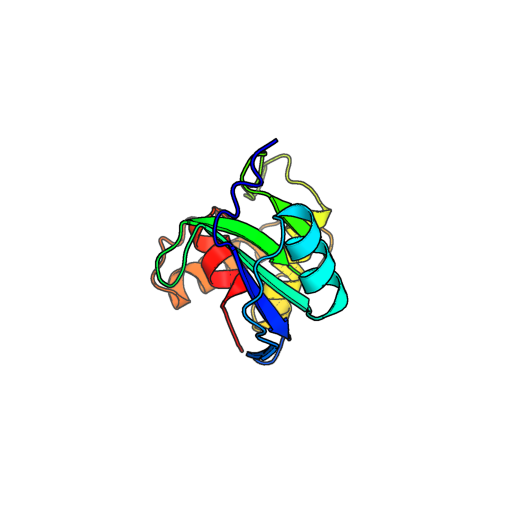CA . ASN A 1 77 ? 7.925 2.904 -8.555 1.00 86.56 77 ASN A CA 1
ATOM 565 C C . ASN A 1 77 ? 8.886 2.729 -7.374 1.00 86.56 77 ASN A C 1
ATOM 567 O O . ASN A 1 77 ? 9.939 2.100 -7.500 1.00 86.56 77 ASN A O 1
ATOM 571 N N . ASN A 1 78 ? 8.497 3.209 -6.196 1.00 89.88 78 ASN A N 1
ATOM 572 C CA . ASN A 1 78 ? 9.225 2.882 -4.979 1.00 89.88 78 ASN A CA 1
ATOM 573 C C . ASN A 1 78 ? 8.943 1.419 -4.581 1.00 89.88 78 ASN A C 1
ATOM 575 O O . ASN A 1 78 ? 7.792 1.031 -4.389 1.00 89.88 78 ASN A O 1
ATOM 579 N N . ALA A 1 79 ? 9.983 0.597 -4.426 1.00 90.25 79 ALA A N 1
ATOM 580 C CA . ALA A 1 79 ? 9.808 -0.828 -4.136 1.00 90.25 79 ALA A CA 1
ATOM 581 C C . ALA A 1 79 ? 9.075 -1.095 -2.807 1.00 90.25 79 ALA A C 1
ATOM 583 O O . ALA A 1 79 ? 8.286 -2.032 -2.711 1.00 90.25 79 ALA A O 1
ATOM 584 N N . SER A 1 80 ? 9.296 -0.275 -1.775 1.00 90.44 80 SER A N 1
ATOM 585 C CA . SER A 1 80 ? 8.604 -0.415 -0.485 1.00 90.44 80 SER A CA 1
ATOM 586 C C . SER A 1 80 ? 7.116 -0.102 -0.616 1.00 90.44 80 SER A C 1
ATOM 588 O O . SER A 1 80 ? 6.278 -0.833 -0.098 1.00 90.44 80 SER A O 1
ATOM 590 N N . GLN A 1 81 ? 6.774 0.934 -1.382 1.00 91.56 81 GLN A N 1
ATOM 591 C CA . GLN A 1 81 ? 5.388 1.282 -1.693 1.00 91.56 81 GLN A CA 1
ATOM 592 C C . GLN A 1 81 ? 4.674 0.149 -2.441 1.00 91.56 81 GLN A C 1
ATOM 594 O O . GLN A 1 81 ? 3.548 -0.208 -2.092 1.00 91.56 81 GLN A O 1
ATOM 599 N N . VAL A 1 82 ? 5.329 -0.440 -3.448 1.00 93.56 82 VAL A N 1
ATOM 600 C CA . VAL A 1 82 ? 4.768 -1.569 -4.201 1.00 93.56 82 VAL A CA 1
ATOM 601 C C . VAL A 1 82 ? 4.586 -2.789 -3.299 1.00 93.56 82 VAL A C 1
ATOM 603 O O . VAL A 1 82 ? 3.518 -3.394 -3.336 1.00 93.56 82 VAL A O 1
ATOM 606 N N . ARG A 1 83 ? 5.551 -3.098 -2.419 1.00 93.62 83 ARG A N 1
ATOM 607 C CA . ARG A 1 83 ? 5.387 -4.155 -1.405 1.00 93.62 83 ARG A CA 1
ATOM 608 C C . ARG A 1 83 ? 4.183 -3.894 -0.506 1.00 93.62 83 ARG A C 1
ATOM 610 O O . ARG A 1 83 ? 3.401 -4.807 -0.270 1.00 93.62 83 ARG A O 1
ATOM 617 N N . GLY A 1 84 ? 3.986 -2.652 -0.061 1.00 92.19 84 GLY A N 1
ATOM 618 C CA . GLY A 1 84 ? 2.814 -2.257 0.723 1.00 92.19 84 GLY A CA 1
ATOM 619 C C . GLY A 1 84 ? 1.491 -2.551 0.007 1.00 92.19 84 GLY A C 1
ATOM 620 O O . GLY A 1 84 ? 0.579 -3.133 0.601 1.00 92.19 84 GLY A O 1
ATOM 621 N N . ILE A 1 85 ? 1.403 -2.211 -1.284 1.00 93.44 85 ILE A N 1
ATOM 622 C CA . ILE A 1 85 ? 0.243 -2.518 -2.136 1.00 93.44 85 ILE A CA 1
ATOM 623 C C . ILE A 1 85 ? 0.051 -4.031 -2.266 1.00 93.44 85 ILE A C 1
ATOM 625 O O . ILE A 1 85 ? -1.033 -4.530 -1.973 1.00 93.44 85 ILE A O 1
ATOM 629 N N . GLN A 1 86 ? 1.098 -4.754 -2.671 1.00 94.81 86 GLN A N 1
ATOM 630 C CA . GLN A 1 86 ? 1.071 -6.200 -2.896 1.00 94.81 86 GLN A CA 1
ATOM 631 C C . GLN A 1 86 ? 0.644 -6.951 -1.629 1.00 94.81 86 GLN A C 1
ATOM 633 O O . GLN A 1 86 ? -0.291 -7.746 -1.674 1.00 94.81 86 GLN A O 1
ATOM 638 N N . SER A 1 87 ? 1.258 -6.653 -0.480 1.00 92.06 87 SER A N 1
ATOM 639 C CA . SER A 1 87 ? 0.888 -7.254 0.804 1.00 92.06 87 SER A CA 1
ATOM 640 C C . SER A 1 87 ? -0.556 -6.955 1.185 1.00 92.06 87 SER A C 1
ATOM 642 O O . SER A 1 87 ? -1.252 -7.846 1.659 1.00 92.06 87 SER A O 1
ATOM 644 N N . THR A 1 88 ? -1.023 -5.721 0.971 1.00 91.38 88 THR A N 1
ATOM 645 C CA . THR A 1 88 ? -2.401 -5.345 1.313 1.00 91.38 88 THR A CA 1
ATOM 646 C C . THR A 1 88 ? -3.410 -6.059 0.420 1.00 91.38 88 THR A C 1
ATOM 648 O O . THR A 1 88 ? -4.394 -6.583 0.926 1.00 91.38 88 THR A O 1
ATOM 651 N N . LEU A 1 89 ? -3.170 -6.111 -0.889 1.00 92.25 89 LEU A N 1
ATOM 652 C CA . LEU A 1 89 ? -4.024 -6.819 -1.842 1.00 92.25 89 LEU A CA 1
ATOM 653 C C . LEU A 1 89 ? -4.041 -8.328 -1.575 1.00 92.25 89 LEU A C 1
ATOM 655 O O . LEU A 1 89 ? -5.115 -8.917 -1.530 1.00 92.25 89 LEU A O 1
ATOM 659 N N . SER A 1 90 ? -2.879 -8.927 -1.307 1.00 91.31 90 SER A N 1
ATOM 660 C CA . SER A 1 90 ? -2.758 -10.331 -0.899 1.00 91.31 90 SER A CA 1
ATOM 661 C C . SER A 1 90 ? -3.553 -10.620 0.379 1.00 91.31 90 SER A C 1
ATOM 663 O O . SER A 1 90 ? -4.320 -11.577 0.437 1.00 91.31 90 SER A O 1
ATOM 665 N N . CYS A 1 91 ? -3.453 -9.734 1.370 1.00 87.88 91 CYS A N 1
ATOM 666 C CA . CYS A 1 91 ? -4.226 -9.787 2.610 1.00 87.88 91 CYS A CA 1
ATOM 667 C C . CYS A 1 91 ? -5.746 -9.648 2.387 1.00 87.88 91 CYS A C 1
ATOM 669 O O . CYS A 1 91 ? -6.528 -10.222 3.136 1.00 87.88 91 CYS A O 1
ATOM 671 N N . LEU A 1 92 ? -6.170 -8.935 1.340 1.00 88.38 92 LEU A N 1
ATOM 672 C CA . LEU A 1 92 ? -7.569 -8.839 0.912 1.00 88.38 92 LEU A CA 1
ATOM 673 C C . LEU A 1 92 ? -8.010 -10.010 0.008 1.00 88.38 92 LEU A C 1
ATOM 675 O O . LEU A 1 92 ? -9.142 -10.004 -0.468 1.00 88.38 92 LEU A O 1
ATOM 679 N N . GLY A 1 93 ? -7.143 -10.996 -0.243 1.00 90.56 93 GLY A N 1
ATOM 680 C CA . GLY A 1 93 ? -7.449 -12.187 -1.040 1.00 90.56 93 GLY A CA 1
ATOM 681 C C . GLY A 1 93 ? -7.184 -12.064 -2.545 1.00 90.56 93 GLY A C 1
ATOM 682 O O . GLY A 1 93 ? -7.513 -12.988 -3.283 1.00 90.56 93 GLY A O 1
ATOM 683 N N . TYR A 1 94 ? -6.580 -10.969 -3.017 1.00 92.94 94 TYR A N 1
ATOM 684 C CA . TYR A 1 94 ? -6.238 -10.797 -4.434 1.00 92.94 94 TYR A CA 1
ATOM 685 C C . TYR A 1 94 ? -4.897 -11.452 -4.777 1.00 92.94 94 TYR A C 1
ATOM 687 O O . TYR A 1 94 ? -3.927 -11.378 -4.015 1.00 92.94 94 TYR A O 1
ATOM 695 N N . SER A 1 95 ? -4.811 -12.044 -5.969 1.00 92.62 95 SER A N 1
ATOM 696 C CA . SER A 1 95 ? -3.594 -12.709 -6.441 1.00 92.62 95 SER A CA 1
ATOM 697 C C . SER A 1 95 ? -2.618 -11.710 -7.064 1.00 92.62 95 SER A C 1
ATOM 699 O O . SER A 1 95 ? -2.730 -11.339 -8.229 1.00 92.62 95 SER A O 1
ATOM 701 N N . VAL A 1 96 ? -1.642 -11.258 -6.277 1.00 91.50 96 VAL A N 1
ATOM 702 C CA . VAL A 1 96 ? -0.622 -10.285 -6.716 1.00 91.50 96 VAL A CA 1
ATOM 703 C C . VAL A 1 96 ? 0.663 -10.921 -7.250 1.00 91.50 96 VAL A C 1
ATOM 705 O O . VAL A 1 96 ? 1.535 -10.197 -7.736 1.00 91.50 96 VAL A O 1
ATOM 708 N N . GLY A 1 97 ? 0.793 -12.246 -7.137 1.00 91.38 97 GLY A N 1
ATOM 709 C CA . GLY A 1 97 ? 2.052 -12.964 -7.315 1.00 91.38 97 GLY A CA 1
ATOM 710 C C . GLY A 1 97 ? 2.968 -12.831 -6.098 1.00 91.38 97 GLY A C 1
ATOM 711 O O . GLY A 1 97 ? 2.526 -12.943 -4.954 1.00 91.38 97 GLY A O 1
ATOM 712 N N . SER A 1 98 ? 4.258 -12.600 -6.338 1.00 91.75 98 SER A N 1
ATOM 713 C CA . SER A 1 98 ? 5.253 -12.393 -5.281 1.00 91.75 98 SER A CA 1
ATOM 714 C C . SER A 1 98 ? 5.216 -10.963 -4.732 1.00 91.75 98 SER A C 1
ATOM 716 O O . SER A 1 98 ? 5.091 -10.000 -5.481 1.00 91.75 98 SER A O 1
ATOM 718 N N . VAL A 1 99 ? 5.380 -10.814 -3.414 1.00 92.06 99 VAL A N 1
ATOM 719 C CA . VAL A 1 99 ? 5.535 -9.508 -2.746 1.00 92.06 99 VAL A CA 1
ATOM 720 C C . VAL A 1 99 ? 7.002 -9.065 -2.831 1.00 92.06 99 VAL A C 1
ATOM 722 O O . VAL A 1 99 ? 7.749 -9.076 -1.853 1.00 92.06 99 VAL A O 1
ATOM 725 N N . ASP A 1 100 ? 7.446 -8.737 -4.037 1.00 91.69 100 ASP A N 1
ATOM 726 C CA . ASP A 1 100 ? 8.841 -8.422 -4.366 1.00 91.69 100 ASP A CA 1
ATOM 727 C C . ASP A 1 100 ? 9.130 -6.913 -4.450 1.00 91.69 100 ASP A C 1
ATOM 729 O O . ASP A 1 100 ? 10.289 -6.495 -4.400 1.00 91.69 100 ASP A O 1
ATOM 733 N N . GLY A 1 101 ? 8.089 -6.078 -4.501 1.00 91.75 101 GLY A N 1
ATOM 734 C CA . GLY A 1 101 ? 8.212 -4.640 -4.730 1.00 91.75 101 GLY A CA 1
ATOM 735 C C . GLY A 1 101 ? 8.315 -4.245 -6.201 1.00 91.75 101 GLY A C 1
ATOM 736 O O . GLY A 1 101 ? 8.613 -3.088 -6.498 1.00 91.75 101 GLY A O 1
ATOM 737 N N . ILE A 1 102 ? 8.051 -5.170 -7.122 1.00 93.94 102 ILE A N 1
ATOM 738 C CA . ILE A 1 102 ? 8.026 -4.931 -8.561 1.00 93.94 102 ILE A CA 1
ATOM 739 C C . ILE A 1 102 ? 6.572 -4.861 -9.019 1.00 93.94 102 ILE A C 1
ATOM 741 O O . ILE A 1 102 ? 5.796 -5.801 -8.876 1.00 93.94 102 ILE A O 1
ATOM 745 N N . PHE A 1 103 ? 6.188 -3.736 -9.624 1.00 93.88 103 PHE A N 1
ATOM 746 C CA . PHE A 1 103 ? 4.835 -3.571 -10.154 1.00 93.88 103 PHE A CA 1
ATOM 747 C C . PHE A 1 103 ? 4.710 -4.300 -11.501 1.00 93.88 103 PHE A C 1
ATOM 749 O O . PHE A 1 103 ? 4.803 -3.695 -12.572 1.00 93.88 103 PHE A O 1
ATOM 756 N N . GLY A 1 104 ? 4.569 -5.624 -11.435 1.00 93.88 104 GLY A N 1
ATOM 757 C CA . GLY A 1 104 ? 4.430 -6.517 -12.583 1.00 93.88 104 GLY A CA 1
ATOM 758 C C . GLY A 1 104 ? 2.988 -6.664 -13.081 1.00 93.88 104 GLY A C 1
ATOM 759 O O . GLY A 1 104 ? 2.060 -6.037 -12.574 1.00 93.88 104 GLY A O 1
ATOM 760 N N . ALA A 1 105 ? 2.794 -7.534 -14.076 1.00 94.75 105 ALA A N 1
ATOM 761 C CA . ALA A 1 105 ? 1.480 -7.783 -14.680 1.00 94.75 105 ALA A CA 1
ATOM 762 C C . ALA A 1 105 ? 0.458 -8.371 -13.688 1.00 94.75 105 ALA A C 1
ATOM 764 O O . ALA A 1 105 ? -0.705 -7.982 -13.717 1.00 94.75 105 ALA A O 1
ATOM 765 N N . GLN A 1 106 ? 0.890 -9.256 -12.782 1.00 95.00 106 GLN A N 1
ATOM 766 C CA . GLN A 1 106 ? 0.010 -9.838 -11.757 1.00 95.00 106 GLN A CA 1
ATOM 767 C C . GLN A 1 106 ? -0.445 -8.781 -10.743 1.00 95.00 106 GLN A C 1
ATOM 769 O O . GLN A 1 106 ? -1.625 -8.696 -10.419 1.00 95.00 106 GLN A O 1
ATOM 774 N N . THR A 1 107 ? 0.467 -7.906 -10.305 1.00 95.62 107 THR A N 1
ATOM 775 C CA . THR A 1 107 ? 0.117 -6.778 -9.430 1.00 95.62 107 THR A CA 1
ATOM 776 C C . THR A 1 107 ? -0.848 -5.811 -10.122 1.00 95.62 107 THR A C 1
ATOM 778 O O . THR A 1 107 ? -1.816 -5.383 -9.504 1.00 95.62 107 THR A O 1
ATOM 781 N N . GLU A 1 108 ? -0.638 -5.498 -11.405 1.00 95.94 108 GLU A N 1
ATOM 782 C CA . GLU A 1 108 ? -1.569 -4.663 -12.176 1.00 95.94 108 GLU A CA 1
ATOM 783 C C . GLU A 1 108 ? -2.964 -5.296 -12.284 1.00 95.94 108 GLU A C 1
ATOM 785 O O . GLU A 1 108 ? -3.960 -4.605 -12.078 1.00 95.94 108 GLU A O 1
ATOM 790 N N . ALA A 1 109 ? -3.044 -6.598 -12.572 1.00 96.19 109 ALA A N 1
ATOM 791 C CA . ALA A 1 109 ? -4.311 -7.321 -12.647 1.00 96.19 109 ALA A CA 1
ATOM 792 C C . ALA A 1 109 ? -5.063 -7.277 -11.308 1.00 96.19 109 ALA A C 1
ATOM 794 O O . ALA A 1 109 ? -6.221 -6.868 -11.277 1.00 96.19 109 ALA A O 1
ATOM 795 N N . ALA A 1 110 ? -4.381 -7.569 -10.198 1.00 95.81 110 ALA A N 1
ATOM 796 C CA . ALA A 1 110 ? -4.960 -7.488 -8.858 1.00 95.81 110 ALA A CA 1
ATOM 797 C C . ALA A 1 110 ? -5.441 -6.071 -8.500 1.00 95.81 110 ALA A C 1
ATOM 799 O O . ALA A 1 110 ? -6.491 -5.904 -7.880 1.00 95.81 110 ALA A O 1
ATOM 800 N N . VAL A 1 111 ? -4.700 -5.030 -8.902 1.00 95.94 111 VAL A N 1
ATOM 801 C CA . VAL A 1 111 ? -5.131 -3.634 -8.717 1.00 95.94 111 VAL A CA 1
ATOM 802 C C . VAL A 1 111 ? -6.406 -3.355 -9.507 1.00 95.94 111 VAL A C 1
ATOM 804 O O . VAL A 1 111 ? -7.322 -2.745 -8.961 1.00 95.94 111 VAL A O 1
ATOM 807 N N . LYS A 1 112 ? -6.494 -3.818 -10.759 1.00 96.00 112 LYS A N 1
ATOM 808 C CA . LYS A 1 112 ? -7.690 -3.648 -11.594 1.00 96.00 112 LYS A CA 1
ATOM 809 C C . LYS A 1 112 ? -8.898 -4.361 -11.003 1.00 96.00 112 LYS A C 1
ATOM 811 O O . LYS A 1 112 ? -9.953 -3.746 -10.897 1.00 96.00 112 LYS A O 1
ATOM 816 N N . GLU A 1 113 ? -8.747 -5.608 -10.569 1.00 95.75 113 GLU A N 1
ATOM 817 C CA . GLU A 1 113 ? -9.814 -6.361 -9.897 1.00 95.75 113 GLU A CA 1
ATOM 818 C C . GLU A 1 113 ? -10.286 -5.649 -8.628 1.00 95.75 113 GLU A C 1
ATOM 820 O O . GLU A 1 113 ? -11.485 -5.456 -8.419 1.00 95.75 113 GLU A O 1
ATOM 825 N N . PHE A 1 114 ? -9.345 -5.174 -7.807 1.00 95.06 114 PHE A N 1
ATOM 826 C CA . PHE A 1 114 ? -9.673 -4.390 -6.625 1.00 95.06 114 PHE A CA 1
ATOM 827 C C . PHE A 1 114 ? -10.433 -3.110 -6.989 1.00 95.06 114 PHE A C 1
ATOM 829 O O . PHE A 1 114 ? -11.476 -2.833 -6.398 1.00 95.06 114 PHE A O 1
ATOM 836 N N . GLN A 1 115 ? -9.958 -2.348 -7.976 1.00 95.88 115 GLN A N 1
ATOM 837 C CA . GLN A 1 115 ? -10.628 -1.138 -8.455 1.00 95.88 115 GLN A CA 1
ATOM 838 C C . GLN A 1 115 ? -12.059 -1.441 -8.920 1.00 95.88 115 GLN A C 1
ATOM 840 O O . GLN A 1 115 ? -12.986 -0.766 -8.474 1.00 95.88 115 GLN A O 1
ATOM 845 N N . GLN A 1 116 ? -12.259 -2.496 -9.716 1.00 95.44 116 GLN A N 1
ATOM 846 C CA . GLN A 1 116 ? -13.586 -2.936 -10.166 1.00 95.44 116 GLN A CA 1
ATOM 847 C C . GLN A 1 116 ? -14.496 -3.287 -8.988 1.00 95.44 116 GLN A C 1
ATOM 849 O O . GLN A 1 116 ? -15.622 -2.798 -8.920 1.00 95.44 116 GLN A O 1
ATOM 854 N N . SER A 1 117 ? -13.996 -4.062 -8.019 1.00 93.25 117 SER A N 1
ATOM 855 C CA . SER A 1 117 ? -14.766 -4.467 -6.833 1.00 93.25 117 SER A CA 1
ATOM 856 C C . SER A 1 117 ? -15.241 -3.280 -5.986 1.00 93.25 117 SER A C 1
ATOM 858 O O . SER A 1 117 ? -16.233 -3.377 -5.265 1.00 93.25 117 SER A O 1
ATOM 860 N N . ARG A 1 118 ? -14.524 -2.151 -6.055 1.00 92.06 118 ARG A N 1
ATOM 861 C CA . ARG A 1 118 ? -14.821 -0.920 -5.312 1.00 92.06 118 ARG A CA 1
ATOM 862 C C . ARG A 1 118 ? -15.531 0.139 -6.159 1.00 92.06 118 ARG A C 1
ATOM 864 O O . ARG A 1 118 ? -15.735 1.243 -5.665 1.00 92.06 118 ARG A O 1
ATOM 871 N N . GLY A 1 119 ? -15.917 -0.181 -7.397 1.00 92.88 119 GLY A N 1
ATOM 872 C CA . GLY A 1 119 ? -16.592 0.754 -8.304 1.00 92.88 119 GLY A CA 1
ATOM 873 C C . GLY A 1 119 ? -15.697 1.893 -8.804 1.00 92.88 119 GLY A C 1
ATOM 874 O O . GLY A 1 119 ? -16.200 2.945 -9.190 1.00 92.88 119 GLY A O 1
ATOM 875 N N . LEU A 1 120 ? -14.377 1.706 -8.775 1.00 93.00 120 LEU A N 1
ATOM 876 C CA . LEU A 1 120 ? -13.397 2.643 -9.318 1.00 93.00 120 LEU A CA 1
ATOM 877 C C . LEU A 1 120 ? -13.108 2.334 -10.790 1.00 93.00 120 LEU A C 1
ATOM 879 O O . LEU A 1 120 ? -13.288 1.209 -11.260 1.00 93.00 120 LEU A O 1
ATOM 883 N N . THR A 1 121 ? -12.566 3.318 -11.506 1.00 93.62 121 THR A N 1
ATOM 884 C CA . THR A 1 121 ? -11.982 3.087 -12.831 1.00 93.62 121 THR A CA 1
ATOM 885 C C . THR A 1 121 ? -10.838 2.077 -12.722 1.00 93.62 121 THR A C 1
ATOM 887 O O . THR A 1 121 ? -9.859 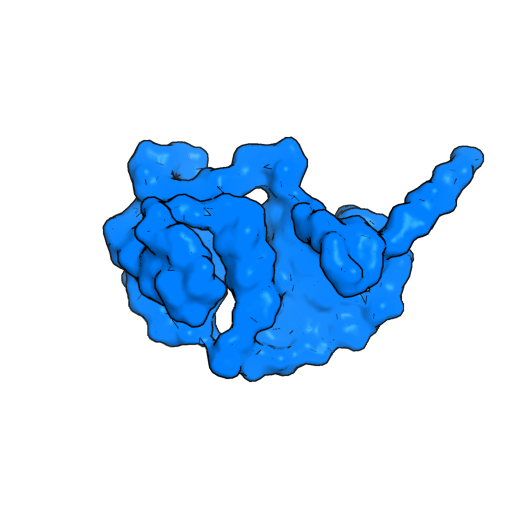2.310 -12.018 1.00 93.62 121 THR A O 1
ATOM 890 N N . ALA A 1 122 ? -10.963 0.959 -13.435 1.00 94.56 122 ALA A N 1
ATOM 891 C CA . ALA A 1 122 ? -10.014 -0.153 -13.425 1.00 94.56 122 ALA A CA 1
ATOM 892 C C . ALA A 1 122 ? -8.816 0.082 -14.361 1.00 94.56 122 ALA A C 1
ATOM 894 O O . ALA A 1 122 ? -8.548 -0.696 -15.280 1.00 94.56 122 ALA A O 1
ATOM 895 N N . ASP A 1 123 ? -8.120 1.198 -14.166 1.00 93.31 123 ASP A N 1
ATOM 896 C CA . ASP A 1 123 ? -6.983 1.610 -14.992 1.00 93.31 123 ASP A CA 1
ATOM 897 C C . ASP A 1 123 ? -5.669 0.893 -14.629 1.00 93.31 123 ASP A C 1
ATOM 899 O O . ASP A 1 123 ? -4.715 0.924 -15.407 1.00 93.31 123 ASP A O 1
ATOM 903 N N . GLY A 1 124 ? -5.617 0.194 -13.489 1.00 92.56 124 GLY A N 1
ATOM 904 C CA . GLY A 1 124 ? -4.411 -0.467 -12.983 1.00 92.56 124 GLY A CA 1
ATOM 905 C C . GLY A 1 124 ? -3.390 0.493 -12.374 1.00 92.56 124 GLY A C 1
ATOM 906 O O . GLY A 1 124 ? -2.250 0.095 -12.127 1.00 92.56 124 GLY A O 1
ATOM 907 N N . ILE A 1 125 ? -3.776 1.749 -12.140 1.00 94.12 125 ILE A N 1
ATOM 908 C CA . ILE A 1 125 ? -2.934 2.789 -11.555 1.00 94.12 125 ILE A CA 1
ATOM 909 C C . ILE A 1 125 ? -3.346 3.000 -10.098 1.00 94.12 125 ILE A C 1
ATOM 911 O O . ILE A 1 125 ? -4.488 3.322 -9.765 1.00 94.12 125 ILE A O 1
ATOM 915 N N . VAL A 1 126 ? -2.388 2.876 -9.184 1.00 94.06 126 VAL A N 1
ATOM 916 C CA . VAL A 1 126 ? -2.638 3.134 -7.764 1.00 94.06 126 VAL A CA 1
ATOM 917 C C . VAL A 1 126 ? -2.452 4.625 -7.492 1.00 94.06 126 VAL A C 1
ATOM 919 O O . VAL A 1 126 ? -1.351 5.098 -7.216 1.00 94.06 126 VAL A O 1
ATOM 922 N N . GLY A 1 127 ? -3.546 5.376 -7.635 1.00 92.94 127 GLY A N 1
ATOM 923 C CA . GLY A 1 127 ? -3.647 6.789 -7.264 1.00 92.94 127 GLY A CA 1
ATOM 924 C C . GLY A 1 127 ? -4.227 7.002 -5.863 1.00 92.94 127 GLY A C 1
ATOM 925 O O . GLY A 1 127 ? -4.516 6.044 -5.144 1.00 92.94 127 GLY A O 1
ATOM 926 N N . LYS A 1 128 ? -4.451 8.269 -5.475 1.00 90.62 128 LYS A N 1
ATOM 927 C CA . LYS A 1 128 ? -4.971 8.624 -4.135 1.00 90.62 128 LYS A CA 1
ATOM 928 C C . LYS A 1 128 ? -6.269 7.891 -3.790 1.00 90.62 128 LYS A C 1
ATOM 930 O O . LYS A 1 128 ? -6.403 7.401 -2.676 1.00 90.62 128 LYS A O 1
ATOM 935 N N . GLN A 1 129 ? -7.193 7.783 -4.749 1.00 90.38 129 GLN A N 1
ATOM 936 C CA . GLN A 1 129 ? -8.466 7.080 -4.558 1.00 90.38 129 GLN A CA 1
ATOM 937 C C . GLN A 1 129 ? -8.242 5.588 -4.295 1.00 90.38 129 GLN A C 1
ATOM 939 O O . GLN A 1 129 ? -8.738 5.048 -3.309 1.00 90.38 129 GLN A O 1
ATOM 944 N N . THR A 1 130 ? -7.410 4.929 -5.103 1.00 94.19 130 THR A N 1
ATOM 945 C CA . THR A 1 130 ? -7.060 3.519 -4.895 1.00 94.19 130 THR A CA 1
ATOM 946 C C . THR A 1 130 ? -6.417 3.302 -3.519 1.00 94.19 130 THR A C 1
ATOM 948 O O . THR A 1 130 ? -6.809 2.380 -2.806 1.00 94.19 130 THR A O 1
ATOM 951 N N . TYR A 1 131 ? -5.493 4.172 -3.091 1.00 93.50 131 TYR A N 1
ATOM 952 C CA . TYR A 1 131 ? -4.890 4.108 -1.752 1.00 93.50 131 TYR A CA 1
ATOM 953 C C . TYR A 1 131 ? -5.887 4.316 -0.621 1.00 93.50 131 TYR A C 1
ATOM 955 O O . TYR A 1 131 ? -5.851 3.579 0.365 1.00 93.50 131 TYR A O 1
ATOM 963 N N . HIS A 1 132 ? -6.775 5.298 -0.768 1.00 90.00 132 HIS A N 1
ATOM 964 C CA . HIS A 1 132 ? -7.847 5.547 0.182 1.00 90.00 132 HIS A CA 1
ATOM 965 C C . HIS A 1 132 ? -8.667 4.267 0.377 1.00 90.00 132 HIS A C 1
ATOM 967 O O . HIS A 1 132 ? -8.729 3.732 1.484 1.00 90.00 132 HIS A O 1
ATOM 973 N N . HIS A 1 133 ? -9.155 3.669 -0.710 1.00 90.38 133 HIS A N 1
ATOM 974 C CA . HIS A 1 133 ? -9.895 2.413 -0.634 1.00 90.38 133 HIS A CA 1
ATOM 975 C C . HIS A 1 133 ? -9.066 1.260 -0.053 1.00 90.38 133 HIS A C 1
ATOM 977 O O . HIS A 1 133 ? -9.578 0.526 0.787 1.00 90.38 133 HIS A O 1
ATOM 983 N N . LEU A 1 134 ? -7.792 1.097 -0.427 1.00 91.06 134 LEU A N 1
ATOM 984 C CA . LEU A 1 134 ? -6.926 0.046 0.131 1.00 91.06 134 LEU A CA 1
ATOM 985 C C . LEU A 1 134 ? -6.758 0.180 1.646 1.00 91.06 134 LEU A C 1
ATOM 987 O O . LEU A 1 134 ? -6.796 -0.825 2.361 1.00 91.06 134 LEU A O 1
ATOM 991 N N . SER A 1 135 ? -6.592 1.411 2.133 1.00 88.69 135 SER A N 1
ATOM 992 C CA . SER A 1 135 ? -6.404 1.695 3.556 1.00 88.69 135 SER A CA 1
ATOM 993 C C . SER A 1 135 ? -7.669 1.464 4.387 1.00 88.69 135 SER A C 1
ATOM 995 O O . SER A 1 135 ? -7.552 1.066 5.541 1.00 88.69 135 SER A O 1
ATOM 997 N N . HIS A 1 136 ? -8.856 1.636 3.795 1.00 86.81 136 HIS A N 1
ATOM 998 C CA . HIS A 1 136 ? -10.154 1.376 4.428 1.00 86.81 136 HIS A CA 1
ATOM 999 C C . HIS A 1 136 ? -10.670 -0.054 4.232 1.00 86.81 136 HIS A C 1
ATOM 1001 O O . HIS A 1 136 ? -11.549 -0.491 4.971 1.00 86.81 136 HIS A O 1
ATOM 1007 N N . ALA A 1 137 ? -10.183 -0.767 3.214 1.00 84.44 137 ALA A N 1
ATOM 1008 C CA . ALA A 1 137 ? -10.722 -2.064 2.838 1.00 84.44 137 ALA A CA 1
ATOM 1009 C C . ALA A 1 137 ? -10.558 -3.082 3.968 1.00 84.44 137 ALA A C 1
ATOM 1011 O O . ALA A 1 137 ? -9.510 -3.171 4.602 1.00 84.44 137 ALA A O 1
ATOM 1012 N N . THR A 1 138 ? -11.563 -3.910 4.166 1.00 76.94 138 THR A N 1
ATOM 1013 C CA . THR A 1 138 ? -11.493 -5.087 5.028 1.00 76.94 138 THR A CA 1
ATOM 1014 C C . THR A 1 138 ? -11.750 -6.316 4.163 1.00 76.94 138 THR A C 1
ATOM 1016 O O . THR A 1 138 ? -12.382 -6.183 3.106 1.00 76.94 138 THR A O 1
ATOM 1019 N N . TYR A 1 139 ? -11.184 -7.455 4.565 1.00 63.59 139 TYR A N 1
ATOM 1020 C CA . TYR A 1 139 ? -11.558 -8.761 4.019 1.00 63.59 139 TYR A CA 1
ATOM 1021 C C . TYR A 1 139 ? -12.973 -9.119 4.478 1.00 63.59 139 TYR A C 1
ATOM 1023 O O . TYR A 1 139 ? -13.300 -8.761 5.636 1.00 63.59 139 TYR A O 1
#

InterPro domains:
  IPR002477 Peptidoglycan binding-like [PF01471] (79-132)
  IPR036365 PGBD-like superfamily [SSF47090] (79-134)
  IPR036366 PGBD superfamily [G3DSA:1.10.101.10] (66-138)

Organism: NCBI:txid2771434

Radius of gyration: 14.63 Å; chains: 1; bounding box: 27×43×35 Å